Protein AF-A0A931KVH7-F1 (afdb_monomer)

Structure (mmCIF, N/CA/C/O backbone):
data_AF-A0A931KVH7-F1
#
_entry.id   AF-A0A931KVH7-F1
#
loop_
_atom_site.group_PDB
_atom_site.id
_atom_site.type_symbol
_atom_site.label_atom_id
_atom_site.label_alt_id
_atom_site.label_comp_id
_atom_site.label_asym_id
_atom_site.label_entity_id
_atom_site.label_seq_id
_atom_site.pdbx_PDB_ins_code
_atom_site.Cartn_x
_atom_site.Cartn_y
_atom_site.Cartn_z
_atom_site.occupancy
_atom_site.B_iso_or_equiv
_atom_site.auth_seq_id
_atom_site.auth_comp_id
_atom_site.auth_asym_id
_atom_site.auth_atom_id
_atom_site.pdbx_PDB_model_num
ATOM 1 N N . MET A 1 1 ? 24.530 11.101 -0.177 1.00 38.53 1 MET A N 1
ATOM 2 C CA . MET A 1 1 ? 23.859 9.905 0.375 1.00 38.53 1 MET A CA 1
ATOM 3 C C . MET A 1 1 ? 24.223 8.724 -0.505 1.00 38.53 1 MET A C 1
ATOM 5 O O . MET A 1 1 ? 23.809 8.661 -1.654 1.00 38.53 1 MET A O 1
ATOM 9 N N . THR A 1 2 ? 25.134 7.888 -0.024 1.00 43.00 2 THR A N 1
ATOM 10 C CA . THR A 1 2 ? 25.748 6.785 -0.766 1.00 43.00 2 THR A CA 1
ATOM 11 C C . THR A 1 2 ? 24.759 5.625 -0.835 1.00 43.00 2 THR A C 1
ATOM 13 O O . THR A 1 2 ? 24.472 4.998 0.177 1.00 43.00 2 THR A O 1
ATOM 16 N N . SER A 1 3 ? 24.215 5.380 -2.028 1.00 44.84 3 SER A N 1
ATOM 17 C CA . SER A 1 3 ? 23.338 4.250 -2.347 1.00 44.84 3 SER A CA 1
ATOM 18 C C . SER A 1 3 ? 24.005 2.934 -1.941 1.00 44.84 3 SER A C 1
ATOM 20 O O . SER A 1 3 ? 25.027 2.551 -2.517 1.00 44.84 3 SER A O 1
ATOM 22 N N . THR A 1 4 ? 23.436 2.246 -0.954 1.00 51.56 4 THR A N 1
ATOM 23 C CA . THR A 1 4 ? 23.872 0.920 -0.512 1.00 51.56 4 THR A CA 1
ATOM 24 C C . THR A 1 4 ? 23.841 -0.025 -1.710 1.00 51.56 4 THR A C 1
ATOM 26 O O . THR A 1 4 ? 22.809 -0.202 -2.356 1.00 51.56 4 THR A O 1
ATOM 29 N N . LYS A 1 5 ? 25.003 -0.576 -2.071 1.00 51.16 5 LYS A N 1
ATOM 30 C CA . LYS A 1 5 ? 25.128 -1.545 -3.163 1.00 51.16 5 LYS A CA 1
ATOM 31 C C . LYS A 1 5 ? 24.374 -2.811 -2.769 1.00 51.16 5 LYS A C 1
ATOM 33 O O . LYS A 1 5 ? 24.913 -3.625 -2.026 1.00 51.16 5 LYS A O 1
ATOM 38 N N . ILE A 1 6 ? 23.172 -2.990 -3.304 1.00 59.06 6 ILE A N 1
ATOM 39 C CA . ILE A 1 6 ? 22.525 -4.298 -3.360 1.00 59.06 6 ILE A CA 1
ATOM 40 C C . ILE A 1 6 ? 23.456 -5.213 -4.169 1.00 59.06 6 ILE A C 1
ATOM 42 O O . ILE A 1 6 ? 23.624 -5.041 -5.378 1.00 59.06 6 ILE A O 1
ATOM 46 N N . ARG A 1 7 ? 24.166 -6.113 -3.483 1.00 67.19 7 ARG A N 1
ATOM 47 C CA . ARG A 1 7 ? 25.073 -7.099 -4.097 1.00 67.19 7 ARG A CA 1
ATOM 48 C C . ARG A 1 7 ? 24.456 -8.491 -4.168 1.00 67.19 7 ARG A C 1
ATOM 50 O O . ARG A 1 7 ? 24.861 -9.275 -5.022 1.00 67.19 7 ARG A O 1
ATOM 57 N N . GLU A 1 8 ? 23.465 -8.762 -3.333 1.00 83.50 8 GLU A N 1
ATOM 58 C CA . GLU A 1 8 ? 22.761 -10.036 -3.274 1.00 83.50 8 GLU A CA 1
ATOM 59 C C . GLU A 1 8 ? 21.378 -9.895 -3.923 1.00 83.50 8 GLU A C 1
ATOM 61 O O . GLU A 1 8 ? 20.780 -8.817 -3.839 1.00 83.50 8 GLU A O 1
ATOM 66 N N . PRO A 1 9 ? 20.890 -10.927 -4.635 1.00 87.81 9 PRO A N 1
ATOM 67 C CA . PRO A 1 9 ? 19.505 -10.962 -5.081 1.00 87.81 9 PRO A CA 1
ATOM 68 C C . PRO A 1 9 ? 18.580 -10.803 -3.875 1.00 87.81 9 PRO A C 1
ATOM 70 O O . PRO A 1 9 ? 18.762 -11.471 -2.862 1.00 87.81 9 PRO A O 1
ATOM 73 N N . HIS A 1 10 ? 17.602 -9.916 -3.989 1.00 86.06 10 HIS A N 1
ATOM 74 C CA . HIS A 1 10 ? 16.554 -9.739 -2.994 1.00 86.06 10 HIS A CA 1
ATOM 75 C C . HIS A 1 10 ? 15.183 -9.768 -3.678 1.00 86.06 10 HIS A C 1
ATOM 77 O O . HIS A 1 10 ? 15.102 -9.552 -4.896 1.00 86.06 10 HIS A O 1
ATOM 83 N N . PRO A 1 11 ? 14.088 -9.972 -2.930 1.00 88.69 11 PRO A N 1
ATOM 84 C CA . PRO A 1 11 ? 12.745 -9.889 -3.485 1.00 88.69 11 PRO A CA 1
ATOM 85 C C . PRO A 1 11 ? 12.496 -8.533 -4.148 1.00 88.69 11 PRO A C 1
ATOM 87 O O . PRO A 1 11 ? 12.978 -7.491 -3.700 1.00 88.69 11 PRO A O 1
ATOM 90 N N . CYS A 1 12 ? 11.760 -8.526 -5.251 1.00 90.12 12 CYS A 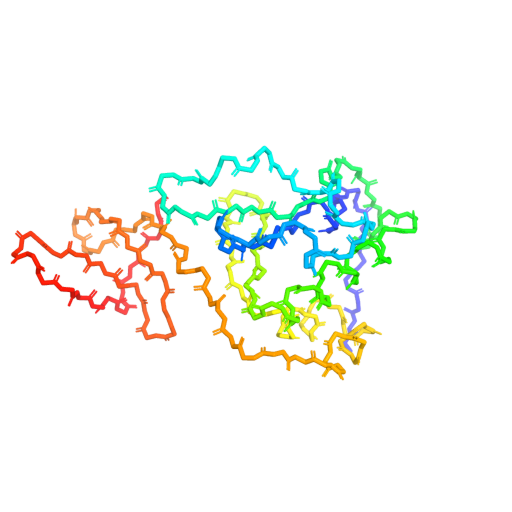N 1
ATOM 91 C CA . CYS A 1 12 ? 11.383 -7.290 -5.913 1.00 90.12 12 CYS A CA 1
ATOM 92 C C . CYS A 1 12 ? 10.433 -6.477 -5.025 1.00 90.12 12 CYS A C 1
ATOM 94 O O . CYS A 1 12 ? 9.390 -6.984 -4.617 1.00 90.12 12 CYS A O 1
ATOM 96 N N . LEU A 1 13 ? 10.721 -5.182 -4.829 1.00 88.62 13 LEU A N 1
ATOM 97 C CA . LEU A 1 13 ? 9.905 -4.317 -3.968 1.00 88.62 13 LEU A CA 1
ATOM 98 C C . LEU A 1 13 ? 8.419 -4.288 -4.372 1.00 88.62 13 LEU A C 1
ATOM 100 O O . LEU A 1 13 ? 7.549 -4.190 -3.515 1.00 88.62 13 LEU A O 1
ATOM 104 N N . CYS A 1 14 ? 8.100 -4.427 -5.665 1.00 88.62 14 CYS A N 1
ATOM 105 C CA . CYS A 1 14 ? 6.706 -4.444 -6.1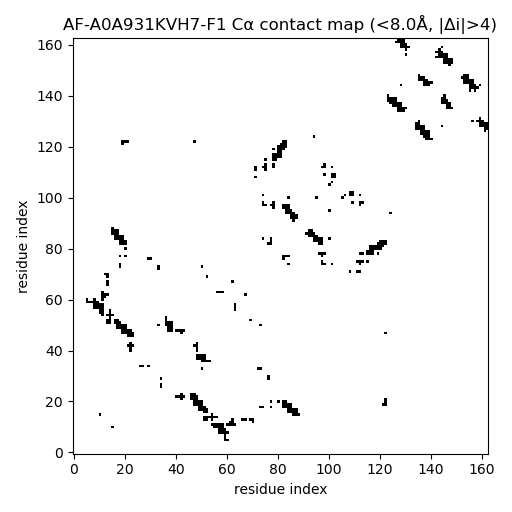27 1.00 88.62 14 CYS A CA 1
ATOM 106 C C . CYS A 1 14 ? 5.895 -5.627 -5.570 1.00 88.62 14 CYS A C 1
ATOM 108 O O . CYS A 1 14 ? 4.675 -5.525 -5.452 1.00 88.62 14 CYS A O 1
ATOM 110 N N . GLY A 1 15 ? 6.566 -6.734 -5.239 1.00 87.25 15 GLY A N 1
ATOM 111 C CA . GLY A 1 15 ? 5.973 -7.912 -4.612 1.00 87.25 15 GLY A CA 1
ATOM 112 C C . GLY A 1 15 ? 5.903 -7.820 -3.093 1.00 87.25 15 GLY A C 1
ATOM 113 O O . GLY A 1 15 ? 5.157 -8.568 -2.475 1.00 87.25 15 GLY A O 1
ATOM 114 N N . GLN A 1 16 ? 6.642 -6.880 -2.501 1.00 86.88 16 GLN A N 1
ATOM 115 C CA . GLN A 1 16 ? 6.701 -6.652 -1.059 1.00 86.88 16 GLN A CA 1
ATOM 116 C C . GLN A 1 16 ? 5.729 -5.574 -0.577 1.00 86.88 16 GLN A C 1
ATOM 118 O O . GLN A 1 16 ? 5.693 -5.282 0.611 1.00 86.88 16 GLN A O 1
ATOM 123 N N . ILE A 1 17 ? 4.953 -4.955 -1.465 1.00 87.81 17 ILE A N 1
ATOM 124 C CA . ILE A 1 17 ? 3.955 -3.957 -1.078 1.00 87.81 17 ILE A CA 1
ATOM 125 C C . ILE A 1 17 ? 2.550 -4.468 -1.364 1.00 87.81 17 ILE A C 1
ATOM 127 O O . ILE A 1 17 ? 2.288 -5.029 -2.428 1.00 87.81 17 ILE A O 1
ATOM 131 N N . ARG A 1 18 ? 1.635 -4.203 -0.438 1.00 88.25 18 ARG A N 1
ATOM 132 C CA . ARG A 1 18 ? 0.194 -4.334 -0.650 1.00 88.25 18 ARG A CA 1
ATOM 133 C C . ARG A 1 18 ? -0.497 -3.017 -0.332 1.00 88.25 18 ARG A C 1
ATOM 135 O O . ARG A 1 18 ? -0.025 -2.249 0.506 1.00 88.25 18 ARG A O 1
ATOM 142 N N . ILE A 1 19 ? -1.608 -2.749 -1.001 1.00 86.62 19 ILE A N 1
ATOM 143 C CA . ILE A 1 19 ? -2.452 -1.590 -0.712 1.00 86.62 19 ILE A CA 1
ATOM 144 C C . ILE A 1 19 ? -3.743 -2.094 -0.129 1.00 86.62 19 ILE A C 1
ATOM 146 O O . ILE A 1 19 ? -4.445 -2.874 -0.759 1.00 86.62 19 ILE A O 1
ATOM 150 N N . ASP A 1 20 ? -4.049 -1.606 1.054 1.00 82.38 20 ASP A N 1
ATOM 151 C CA . ASP A 1 20 ? -5.225 -1.994 1.799 1.00 82.38 20 ASP A CA 1
ATOM 152 C C . ASP A 1 20 ? -6.389 -1.057 1.451 1.00 82.38 20 ASP A C 1
ATOM 154 O O . ASP A 1 20 ? -6.329 0.139 1.746 1.00 82.38 20 ASP A O 1
ATOM 158 N N . ILE A 1 21 ? -7.438 -1.586 0.815 1.00 79.38 21 ILE A N 1
ATOM 159 C CA . ILE A 1 21 ? -8.608 -0.812 0.374 1.00 79.38 21 ILE A CA 1
ATOM 160 C C . ILE A 1 21 ? -9.895 -1.335 1.035 1.00 79.38 21 ILE A C 1
ATOM 162 O O . ILE A 1 21 ? -9.978 -2.525 1.352 1.00 79.38 21 ILE A O 1
ATOM 166 N N . PRO A 1 22 ? -10.907 -0.479 1.260 1.00 75.00 22 PRO A N 1
ATOM 167 C CA . PRO A 1 22 ? -12.197 -0.929 1.780 1.00 75.00 22 PRO A CA 1
ATOM 168 C C . PRO A 1 22 ? -12.790 -2.040 0.904 1.00 75.00 22 PRO A C 1
ATOM 170 O O . PRO A 1 22 ? -12.727 -1.958 -0.323 1.00 75.00 22 PRO A O 1
ATOM 173 N N . GLY A 1 23 ? -13.344 -3.086 1.510 1.00 71.56 23 GLY A N 1
ATOM 174 C CA . GLY A 1 23 ? -13.890 -4.254 0.811 1.00 71.56 23 GLY A CA 1
ATOM 175 C C . GLY A 1 23 ? -15.125 -3.948 -0.039 1.00 71.56 23 GLY A C 1
ATOM 176 O O . GLY A 1 23 ? -15.438 -4.687 -0.964 1.00 71.56 23 GLY A O 1
ATOM 177 N N . ASP A 1 24 ? -15.795 -2.829 0.230 1.00 70.50 24 ASP A N 1
ATOM 178 C CA . ASP A 1 24 ? -16.895 -2.281 -0.564 1.00 70.50 24 ASP A CA 1
ATOM 179 C C . ASP A 1 24 ? -16.422 -1.385 -1.727 1.00 70.50 24 ASP A C 1
ATOM 181 O O . ASP A 1 24 ? -17.246 -0.825 -2.455 1.00 70.50 24 ASP A O 1
ATOM 185 N N . THR A 1 25 ? -15.105 -1.249 -1.941 1.00 72.81 25 THR A N 1
ATOM 186 C CA . THR A 1 25 ? -14.556 -0.489 -3.072 1.00 72.81 25 THR A CA 1
ATOM 187 C C . THR A 1 25 ? -14.998 -1.127 -4.387 1.00 72.81 25 THR A C 1
ATOM 189 O O . THR A 1 25 ? -14.540 -2.211 -4.741 1.00 72.81 25 THR A O 1
ATOM 192 N N . ASP A 1 26 ? -15.840 -0.430 -5.159 1.00 75.94 26 ASP A N 1
ATOM 193 C CA . ASP A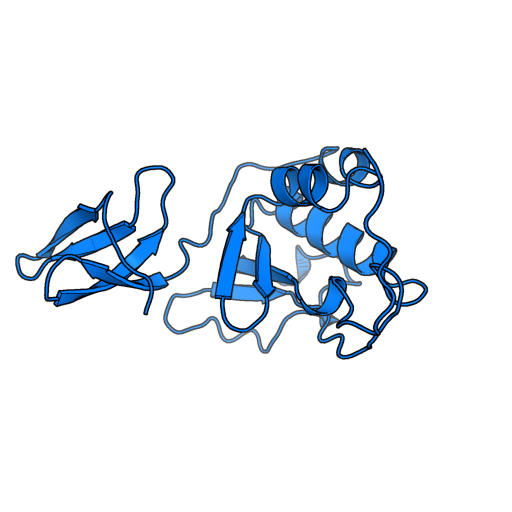 1 26 ? -16.253 -0.895 -6.488 1.00 75.94 26 ASP A CA 1
ATOM 194 C C . ASP A 1 26 ? -15.008 -1.095 -7.383 1.00 75.94 26 ASP A C 1
ATOM 196 O O . ASP A 1 26 ? -14.317 -0.113 -7.693 1.00 75.94 26 ASP A O 1
ATOM 200 N N . PRO A 1 27 ? -14.722 -2.322 -7.867 1.00 74.81 27 PRO A N 1
ATOM 201 C CA . PRO A 1 27 ? -13.575 -2.610 -8.731 1.00 74.81 27 PRO A CA 1
ATOM 202 C C . PRO A 1 27 ? -13.521 -1.748 -9.998 1.00 74.81 27 PRO A C 1
ATOM 204 O O . PRO A 1 27 ? -12.454 -1.541 -10.585 1.00 74.81 27 PRO A O 1
ATOM 207 N N . LYS A 1 28 ? -14.659 -1.206 -10.450 1.00 78.50 28 LYS A N 1
ATOM 208 C CA . LYS A 1 28 ? -14.714 -0.295 -11.600 1.00 78.50 28 LYS A CA 1
ATOM 209 C C . LYS A 1 28 ? -14.037 1.043 -11.321 1.00 78.50 28 LYS A C 1
ATOM 211 O O . LYS A 1 28 ? -13.575 1.675 -12.272 1.00 78.50 28 LYS A O 1
ATOM 216 N N . THR A 1 29 ? -13.935 1.447 -10.054 1.00 77.38 29 THR A N 1
ATOM 217 C CA . THR A 1 29 ? -13.220 2.662 -9.631 1.00 77.38 29 THR A CA 1
ATOM 218 C C . THR A 1 29 ? -11.702 2.519 -9.755 1.00 77.38 29 THR A C 1
ATOM 220 O O . THR A 1 29 ? -11.000 3.529 -9.870 1.00 77.38 29 THR A O 1
ATOM 223 N N . LEU A 1 30 ? -11.201 1.279 -9.815 1.00 80.25 30 LEU A N 1
ATOM 224 C CA . LEU A 1 30 ? -9.797 0.978 -10.058 1.00 80.25 30 LEU A CA 1
ATOM 225 C C . LEU A 1 30 ? -9.449 1.078 -11.553 1.00 80.25 30 LEU A C 1
ATOM 227 O O . LEU A 1 30 ? -10.263 0.712 -12.418 1.00 80.25 30 LEU A O 1
ATOM 231 N N . PRO A 1 31 ? -8.216 1.509 -11.885 1.00 80.00 31 PRO A N 1
ATOM 232 C CA . PRO A 1 31 ? -7.686 1.410 -13.239 1.00 80.00 31 PRO A CA 1
ATOM 233 C C . PRO A 1 31 ? -7.768 -0.027 -13.763 1.00 80.00 31 PRO A C 1
ATOM 235 O O . PRO A 1 31 ? -7.480 -0.974 -13.034 1.00 80.00 31 PRO A O 1
ATOM 238 N N . ALA A 1 32 ? -8.101 -0.202 -15.046 1.00 80.88 32 ALA A N 1
ATOM 239 C CA . ALA A 1 32 ? -8.250 -1.529 -15.653 1.00 80.88 32 ALA A CA 1
ATOM 240 C C . ALA A 1 32 ? -7.003 -2.416 -15.472 1.00 80.88 32 ALA A C 1
ATOM 242 O O . ALA A 1 32 ? -7.130 -3.610 -15.228 1.00 80.88 32 ALA A O 1
ATOM 243 N N . SER A 1 33 ? -5.810 -1.814 -15.507 1.00 78.75 33 SER A N 1
ATOM 244 C CA . SER A 1 33 ? -4.524 -2.487 -15.294 1.00 78.75 33 SER A CA 1
ATOM 245 C C . SER A 1 33 ? -4.289 -2.990 -13.867 1.00 78.75 33 SER A C 1
ATOM 247 O O . SER A 1 33 ? -3.312 -3.695 -13.642 1.00 78.75 33 SER A O 1
ATOM 249 N N . GLN A 1 34 ? -5.140 -2.614 -12.911 1.00 79.38 34 GLN A N 1
ATOM 250 C CA . GLN A 1 34 ? -5.003 -2.970 -11.498 1.00 79.38 34 GLN A CA 1
ATOM 251 C C . GLN A 1 34 ? -6.127 -3.846 -10.970 1.00 79.38 34 GLN A C 1
ATOM 253 O O . GLN A 1 34 ? -6.002 -4.401 -9.886 1.00 79.38 34 GLN A O 1
ATOM 258 N N . ARG A 1 35 ? -7.203 -4.016 -11.741 1.00 79.62 35 ARG A N 1
ATOM 259 C CA . ARG A 1 35 ? -8.296 -4.923 -11.372 1.00 79.62 35 ARG A CA 1
ATOM 260 C C . ARG A 1 35 ? -7.827 -6.373 -11.260 1.00 79.62 35 ARG A C 1
ATOM 262 O O . ARG A 1 35 ? -8.390 -7.114 -10.477 1.00 79.62 35 ARG A O 1
ATOM 269 N N . GLY A 1 36 ? -6.790 -6.752 -12.010 1.00 75.38 36 GLY A N 1
ATOM 270 C CA . GLY A 1 36 ? -6.163 -8.074 -11.918 1.00 75.38 36 GLY A CA 1
ATOM 271 C C . GLY A 1 36 ? -5.200 -8.252 -10.739 1.00 75.38 36 GLY A C 1
ATOM 272 O O . GLY A 1 36 ? -4.612 -9.315 -10.633 1.00 75.38 36 GLY A O 1
ATOM 273 N N . TYR A 1 37 ? -5.000 -7.222 -9.907 1.00 77.00 37 TYR A N 1
ATOM 274 C CA . TYR A 1 37 ? -4.217 -7.294 -8.663 1.00 77.00 37 TYR A CA 1
ATOM 275 C C . TYR A 1 37 ? -5.100 -7.354 -7.413 1.00 77.00 37 TYR A C 1
ATOM 277 O O . TYR A 1 37 ? -4.568 -7.343 -6.306 1.00 77.00 37 TYR A O 1
ATOM 285 N N . LEU A 1 38 ? -6.427 -7.323 -7.587 1.00 74.00 38 LEU A N 1
ATOM 286 C CA . LEU A 1 38 ? -7.363 -7.626 -6.513 1.00 74.00 38 LEU A CA 1
ATOM 287 C C . LEU A 1 38 ? -7.208 -9.104 -6.185 1.00 74.00 38 LEU A C 1
ATOM 289 O O . LEU A 1 38 ? -7.465 -9.940 -7.052 1.00 74.00 38 LEU A O 1
ATOM 293 N N . ASP A 1 39 ? -6.810 -9.396 -4.953 1.00 66.38 39 ASP A N 1
ATOM 294 C CA . ASP A 1 39 ? -7.050 -10.727 -4.410 1.00 66.38 39 ASP A CA 1
ATOM 295 C C . ASP A 1 39 ? -8.570 -10.946 -4.278 1.00 66.38 39 ASP A C 1
ATOM 297 O O . ASP A 1 39 ? -9.330 -9.967 -4.299 1.00 66.38 39 ASP A O 1
ATOM 301 N N . ASP A 1 40 ? -9.008 -12.209 -4.210 1.00 57.25 40 ASP A N 1
ATOM 302 C CA . ASP A 1 40 ? -10.425 -12.612 -4.204 1.00 57.25 40 ASP A CA 1
ATOM 303 C C . ASP A 1 40 ? -11.259 -11.612 -3.367 1.00 57.25 40 ASP A C 1
ATOM 305 O O . ASP A 1 40 ? -10.978 -11.428 -2.178 1.00 57.25 40 ASP A O 1
ATOM 309 N N . PRO A 1 41 ? -12.218 -10.866 -3.963 1.00 53.12 41 PRO A N 1
ATOM 310 C CA . PRO A 1 41 ? -12.835 -9.685 -3.347 1.00 53.12 41 PRO A CA 1
ATOM 311 C C . PRO A 1 41 ? -13.719 -10.002 -2.136 1.00 53.12 41 PRO A C 1
ATOM 313 O O . PRO A 1 41 ? -14.456 -9.132 -1.666 1.00 53.12 41 PRO A O 1
ATOM 316 N N . THR A 1 42 ? -13.660 -11.222 -1.602 1.00 51.41 42 THR A N 1
ATOM 317 C CA . THR A 1 42 ? -14.061 -11.482 -0.228 1.00 51.41 42 THR A CA 1
ATOM 318 C C . THR A 1 42 ? -13.179 -10.646 0.682 1.00 51.41 42 THR A C 1
ATOM 320 O O . THR A 1 42 ? -12.052 -11.008 1.013 1.00 51.41 42 THR A O 1
ATOM 323 N N . ALA A 1 43 ? -13.710 -9.483 1.049 1.00 58.44 43 ALA A N 1
ATOM 324 C CA . ALA A 1 43 ? -13.191 -8.691 2.135 1.00 58.44 43 ALA A CA 1
ATOM 325 C C . ALA A 1 43 ? -12.860 -9.618 3.315 1.00 58.44 43 ALA A C 1
ATOM 327 O O . ALA A 1 43 ? -13.619 -10.548 3.605 1.00 58.44 43 ALA A O 1
ATOM 328 N N . ASP A 1 44 ? -11.729 -9.376 3.974 1.00 62.41 44 ASP A N 1
ATOM 329 C CA . ASP A 1 44 ? -11.399 -10.054 5.221 1.00 62.41 44 ASP A CA 1
ATOM 330 C C . ASP A 1 44 ? -12.552 -9.904 6.236 1.00 62.41 44 ASP A C 1
ATOM 332 O O . ASP A 1 44 ? -13.477 -9.108 6.054 1.00 62.41 44 ASP A O 1
ATOM 336 N N . GLU A 1 45 ? -12.516 -10.645 7.346 1.00 55.84 45 GLU A N 1
ATOM 337 C CA . GLU A 1 45 ? -13.551 -10.538 8.393 1.00 55.84 45 GLU A CA 1
ATOM 338 C C . GLU A 1 45 ? -13.723 -9.099 8.936 1.00 55.84 45 GLU A C 1
ATOM 340 O O . GLU A 1 45 ? -14.714 -8.792 9.599 1.00 55.84 45 GLU A O 1
ATOM 345 N N . ALA A 1 46 ? -12.773 -8.200 8.646 1.00 59.16 46 ALA A N 1
ATOM 346 C CA . ALA A 1 46 ? -12.802 -6.787 8.995 1.00 59.16 46 ALA A CA 1
ATOM 347 C C . ALA A 1 46 ? -13.335 -5.867 7.874 1.00 59.16 46 ALA A C 1
ATOM 349 O O . ALA A 1 46 ? -13.360 -4.650 8.067 1.00 59.16 46 ALA A O 1
ATOM 350 N N . GLY A 1 47 ? -13.778 -6.406 6.735 1.00 68.44 47 GLY A N 1
ATOM 351 C CA . GLY A 1 47 ? -14.370 -5.638 5.643 1.00 68.44 47 GLY A CA 1
ATOM 352 C C . GLY A 1 47 ? -13.355 -4.951 4.727 1.00 68.44 47 GLY A C 1
ATOM 353 O O . GLY A 1 47 ? -13.699 -3.949 4.106 1.00 68.44 47 GLY A O 1
ATOM 354 N N . TRP A 1 48 ? -12.123 -5.458 4.619 1.00 72.56 48 TRP A N 1
ATOM 355 C CA . TRP A 1 48 ? -11.077 -4.910 3.749 1.00 72.56 48 TRP A CA 1
ATOM 356 C C . TRP A 1 48 ? -10.587 -5.916 2.710 1.00 72.56 48 TRP A C 1
ATOM 358 O O . TRP A 1 48 ? -10.430 -7.094 3.001 1.00 72.56 48 TRP A O 1
ATOM 368 N N . THR A 1 49 ? -10.239 -5.434 1.522 1.00 80.00 49 THR A N 1
ATOM 369 C CA . THR A 1 49 ? -9.501 -6.205 0.507 1.00 80.00 49 THR A CA 1
ATOM 370 C C . THR A 1 49 ? -8.140 -5.549 0.248 1.00 80.00 49 THR A C 1
ATOM 372 O O . THR A 1 49 ? -7.821 -4.504 0.829 1.00 80.00 49 THR A O 1
ATOM 375 N N . TYR A 1 50 ? -7.293 -6.167 -0.571 1.00 83.00 50 TYR A N 1
ATOM 376 C CA . TYR A 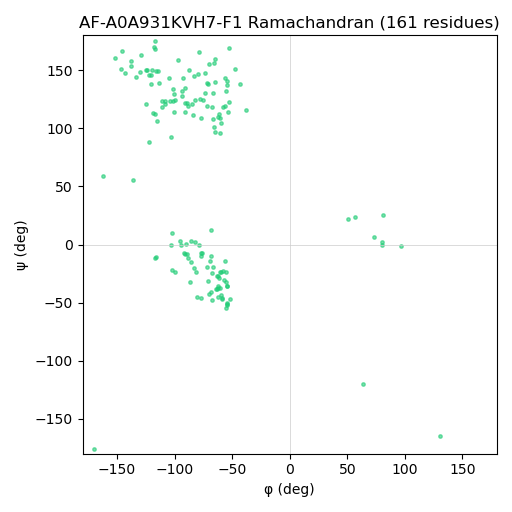1 50 ? -5.981 -5.621 -0.886 1.00 83.00 50 TYR A CA 1
ATOM 377 C C . TYR A 1 50 ? -5.610 -5.750 -2.363 1.00 83.00 50 TYR A C 1
ATOM 379 O O . TYR A 1 50 ? -6.088 -6.622 -3.084 1.00 83.00 50 TYR A O 1
ATOM 387 N N . LEU A 1 51 ? -4.740 -4.839 -2.803 1.00 86.19 51 LEU A N 1
ATOM 388 C CA . LEU A 1 51 ? -4.098 -4.873 -4.112 1.00 86.19 51 LEU A CA 1
ATOM 389 C C . LEU A 1 51 ? -2.621 -5.222 -3.945 1.00 86.19 51 LEU A C 1
ATOM 391 O O . LEU A 1 51 ? -1.895 -4.491 -3.266 1.00 86.19 51 LEU A O 1
ATOM 395 N N . GLN A 1 52 ? -2.154 -6.281 -4.602 1.00 85.88 52 GLN A N 1
ATOM 396 C CA . GLN A 1 52 ? -0.741 -6.671 -4.606 1.00 85.88 52 GLN A CA 1
ATOM 397 C C . GLN A 1 52 ? -0.337 -7.213 -5.980 1.00 85.88 52 GLN A C 1
ATOM 399 O O . GLN A 1 52 ? -1.135 -7.800 -6.696 1.00 85.88 52 GLN A O 1
ATOM 404 N N . THR A 1 53 ? 0.920 -7.003 -6.385 1.00 83.25 53 THR A N 1
ATOM 405 C CA . THR A 1 53 ? 1.381 -7.467 -7.711 1.00 83.25 53 THR A CA 1
ATOM 406 C C . THR A 1 53 ? 1.645 -8.971 -7.799 1.00 83.25 53 THR A C 1
ATOM 408 O O . THR A 1 53 ? 1.996 -9.439 -8.882 1.00 83.25 53 THR A O 1
ATOM 411 N N . GLU A 1 54 ? 1.589 -9.682 -6.667 1.00 82.44 54 GLU A N 1
ATOM 412 C CA . GLU A 1 54 ? 1.984 -11.093 -6.502 1.00 82.44 54 GLU A CA 1
ATOM 413 C C . GLU A 1 54 ? 3.384 -11.424 -7.050 1.00 82.44 54 GLU A C 1
ATOM 415 O O . GLU A 1 54 ? 3.714 -12.563 -7.376 1.00 82.44 54 GLU A O 1
ATOM 420 N N . CYS A 1 55 ? 4.246 -10.415 -7.185 1.00 87.44 55 CYS A N 1
ATOM 421 C CA . CYS A 1 55 ? 5.557 -10.606 -7.776 1.00 87.44 55 CYS A CA 1
ATOM 422 C C . CYS A 1 55 ? 6.483 -11.381 -6.830 1.00 87.44 55 CYS A C 1
ATOM 424 O O . CYS A 1 55 ? 6.853 -10.894 -5.768 1.00 87.44 55 CYS A O 1
ATOM 426 N N . THR A 1 56 ? 6.943 -12.547 -7.277 1.00 88.69 56 THR A N 1
ATOM 427 C CA . THR A 1 56 ? 7.919 -13.389 -6.566 1.00 88.69 56 THR A CA 1
ATOM 428 C C . THR A 1 56 ? 9.339 -13.278 -7.133 1.00 88.69 56 THR A C 1
ATOM 430 O O . THR A 1 56 ? 10.219 -14.054 -6.777 1.00 88.69 56 THR A O 1
ATOM 433 N N . ALA A 1 57 ? 9.584 -12.325 -8.040 1.00 88.81 57 ALA A N 1
ATOM 434 C CA . ALA A 1 57 ? 10.872 -12.193 -8.714 1.00 88.81 57 ALA A CA 1
ATOM 435 C C . ALA A 1 57 ? 11.966 -11.691 -7.762 1.00 88.81 57 ALA A C 1
ATOM 437 O O . ALA A 1 57 ? 11.766 -10.718 -7.034 1.00 88.81 57 ALA A O 1
ATOM 438 N N . GLU A 1 58 ? 13.154 -12.283 -7.859 1.00 91.50 58 GLU A N 1
ATOM 439 C CA . GLU A 1 58 ? 14.365 -11.776 -7.217 1.00 91.50 58 GLU A CA 1
ATOM 440 C C . GLU A 1 58 ? 15.151 -10.869 -8.169 1.00 91.50 58 GLU A C 1
ATOM 442 O O . GLU A 1 58 ? 15.218 -11.086 -9.382 1.00 91.50 58 GLU A O 1
ATOM 447 N N . THR A 1 59 ? 15.761 -9.820 -7.630 1.00 89.81 59 THR A N 1
ATOM 448 C CA . THR A 1 59 ? 16.488 -8.817 -8.407 1.00 89.81 59 THR A CA 1
ATOM 449 C C . THR A 1 59 ? 17.684 -8.283 -7.627 1.00 89.81 59 THR A C 1
ATOM 451 O O . THR A 1 59 ? 17.701 -8.257 -6.403 1.00 89.81 59 THR A O 1
ATOM 454 N N . ARG A 1 60 ? 18.722 -7.858 -8.355 1.00 88.12 60 ARG A N 1
ATOM 455 C CA . ARG A 1 60 ? 19.890 -7.146 -7.796 1.00 88.12 60 ARG A CA 1
ATOM 456 C C . ARG A 1 60 ? 19.702 -5.622 -7.793 1.00 88.12 60 ARG A C 1
ATOM 458 O O . ARG A 1 60 ? 20.618 -4.874 -7.469 1.00 88.12 60 ARG A O 1
ATOM 465 N N . ARG A 1 61 ? 18.550 -5.153 -8.267 1.00 86.94 61 ARG A N 1
ATOM 466 C CA . ARG A 1 61 ? 18.104 -3.754 -8.256 1.00 86.94 61 ARG A CA 1
ATOM 467 C C . ARG A 1 61 ? 16.849 -3.676 -7.402 1.00 86.94 61 ARG A C 1
ATOM 469 O O . ARG A 1 61 ? 16.217 -4.691 -7.181 1.00 86.94 61 ARG A O 1
ATOM 476 N N . LEU A 1 62 ? 16.399 -2.475 -7.055 1.00 87.06 62 LEU A N 1
ATOM 477 C CA . LEU A 1 62 ? 15.153 -2.295 -6.300 1.00 87.06 62 LEU A CA 1
ATOM 478 C C . LEU A 1 62 ? 13.928 -2.974 -6.955 1.00 87.06 62 LEU A C 1
ATOM 480 O O . LEU A 1 62 ? 13.072 -3.539 -6.276 1.00 87.06 62 LEU A O 1
ATOM 484 N N . PHE A 1 63 ? 13.879 -2.964 -8.291 1.00 89.31 63 PHE A N 1
ATOM 485 C CA . PHE A 1 63 ? 12.817 -3.580 -9.084 1.00 89.31 63 PHE A CA 1
ATOM 486 C C . PHE A 1 63 ? 13.363 -4.586 -10.097 1.00 89.31 63 PHE A C 1
ATOM 488 O O . PHE A 1 63 ? 14.475 -4.429 -10.612 1.00 89.31 63 PHE A O 1
ATOM 495 N N . ALA A 1 64 ? 12.563 -5.604 -10.418 1.00 88.31 64 ALA A N 1
ATOM 496 C CA . ALA A 1 64 ? 12.734 -6.371 -11.644 1.00 88.31 64 ALA A CA 1
ATOM 497 C C . ALA A 1 64 ? 12.457 -5.465 -12.870 1.00 88.31 64 ALA A C 1
ATOM 499 O O . ALA A 1 64 ? 11.769 -4.444 -12.735 1.00 88.31 64 ALA A O 1
ATOM 500 N N . PRO A 1 65 ? 12.997 -5.776 -14.062 1.00 86.94 65 PRO A N 1
ATOM 501 C CA . PRO A 1 65 ? 12.804 -4.942 -15.250 1.00 86.94 65 PRO A CA 1
ATOM 502 C C . PRO A 1 65 ? 11.317 -4.648 -15.538 1.00 86.94 65 PRO A C 1
ATOM 504 O O . PRO A 1 65 ? 10.521 -5.569 -15.688 1.00 86.94 65 PRO A O 1
ATOM 507 N N . GLY A 1 66 ? 10.938 -3.363 -15.600 1.00 84.50 66 GLY A N 1
ATOM 508 C CA . GLY A 1 66 ? 9.568 -2.905 -15.890 1.00 84.50 66 GLY A CA 1
ATOM 509 C C . GLY A 1 66 ? 8.574 -2.938 -14.715 1.00 84.50 66 GLY A C 1
ATOM 510 O O . GLY A 1 66 ? 7.399 -2.614 -14.896 1.00 84.50 66 GLY A O 1
ATOM 511 N N . HIS A 1 67 ? 9.003 -3.332 -13.510 1.00 89.38 67 HIS A N 1
ATOM 512 C CA . HIS A 1 67 ? 8.126 -3.450 -12.332 1.00 89.38 67 HIS A CA 1
ATOM 513 C C . HIS A 1 67 ? 8.001 -2.154 -11.512 1.00 89.38 67 HIS A C 1
ATOM 515 O O . HIS A 1 67 ? 7.103 -2.014 -10.675 1.00 89.38 67 HIS A O 1
ATOM 521 N N . ASP A 1 68 ? 8.853 -1.173 -11.789 1.00 87.50 68 ASP A N 1
ATOM 522 C CA . ASP A 1 68 ? 8.744 0.191 -11.278 1.00 87.50 68 ASP A CA 1
ATOM 523 C C . ASP A 1 68 ? 7.413 0.831 -11.710 1.00 87.50 68 ASP A C 1
ATOM 525 O O . ASP A 1 68 ? 6.694 1.391 -10.883 1.00 87.50 68 ASP A O 1
ATOM 529 N N . ALA A 1 69 ? 7.002 0.650 -12.969 1.00 87.12 69 ALA A N 1
ATOM 530 C CA . ALA A 1 69 ? 5.726 1.159 -13.473 1.00 87.12 69 ALA A CA 1
ATOM 531 C C . ALA A 1 69 ? 4.506 0.546 -12.756 1.00 87.12 69 ALA A C 1
ATOM 533 O O . ALA A 1 69 ? 3.519 1.245 -12.509 1.00 87.12 69 ALA A O 1
ATOM 534 N N . ARG A 1 70 ? 4.577 -0.738 -12.373 1.00 87.62 70 ARG A N 1
ATOM 535 C CA . ARG A 1 70 ? 3.515 -1.414 -11.603 1.00 87.62 70 ARG A CA 1
ATOM 536 C C . ARG A 1 70 ? 3.404 -0.838 -10.195 1.00 87.62 70 ARG A C 1
ATOM 538 O O . ARG A 1 70 ? 2.315 -0.461 -9.771 1.00 87.62 70 ARG A O 1
ATOM 545 N N . THR A 1 71 ? 4.545 -0.690 -9.524 1.00 89.88 71 THR A N 1
ATOM 546 C CA . THR A 1 71 ? 4.642 -0.075 -8.192 1.00 89.88 71 THR A CA 1
ATOM 547 C C . THR A 1 71 ? 4.117 1.354 -8.202 1.00 89.88 71 THR A C 1
ATOM 549 O O . THR A 1 71 ? 3.295 1.723 -7.369 1.00 89.88 71 THR A O 1
ATOM 552 N N . LYS A 1 72 ? 4.519 2.149 -9.198 1.00 87.62 72 LYS A N 1
ATOM 553 C CA . LYS A 1 72 ? 4.012 3.508 -9.409 1.00 87.62 72 LYS A CA 1
ATOM 554 C C . LYS A 1 72 ? 2.490 3.534 -9.504 1.00 87.62 72 LYS A C 1
ATOM 556 O O . LYS A 1 72 ? 1.856 4.331 -8.822 1.00 87.62 72 LYS A O 1
ATOM 561 N N . GLY A 1 73 ? 1.921 2.688 -10.366 1.00 87.50 73 GLY A N 1
ATOM 562 C CA . GLY A 1 73 ? 0.478 2.626 -10.572 1.00 87.50 73 GLY A CA 1
ATOM 563 C C . GLY A 1 73 ? -0.256 2.300 -9.275 1.00 87.50 73 GLY A C 1
ATOM 564 O O . GLY A 1 73 ? -1.216 2.990 -8.935 1.00 87.50 73 GLY A O 1
ATOM 565 N N . LEU A 1 74 ? 0.223 1.295 -8.539 1.00 88.94 74 LEU A N 1
ATOM 566 C CA . LEU A 1 74 ? -0.311 0.936 -7.229 1.00 88.94 74 LEU A CA 1
ATOM 567 C C . LEU A 1 74 ? -0.294 2.149 -6.288 1.00 88.94 74 LEU A C 1
ATOM 569 O O . LEU A 1 74 ? -1.346 2.554 -5.802 1.00 88.94 74 LEU A O 1
ATOM 573 N N . LEU A 1 75 ? 0.854 2.803 -6.100 1.00 89.19 75 LEU A N 1
ATOM 574 C CA . LEU A 1 75 ? 0.968 3.958 -5.199 1.00 89.19 75 LEU A CA 1
ATOM 575 C C . LEU A 1 75 ? 0.063 5.132 -5.599 1.00 89.19 75 LEU A C 1
ATOM 577 O O . LEU A 1 75 ? -0.522 5.782 -4.735 1.00 89.19 75 LEU A O 1
ATOM 581 N N . GLN A 1 76 ? -0.096 5.390 -6.900 1.00 87.38 76 GLN A N 1
ATOM 582 C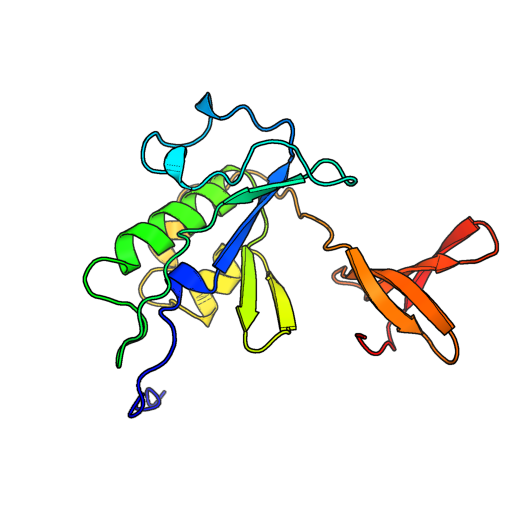 CA . GLN A 1 76 ? -1.034 6.400 -7.398 1.00 87.38 76 GLN A CA 1
ATOM 583 C C . GLN A 1 76 ? -2.487 6.048 -7.065 1.00 87.38 76 GLN A C 1
ATOM 585 O O . GLN A 1 76 ? -3.270 6.929 -6.714 1.00 87.38 76 GLN A O 1
ATOM 590 N N . THR A 1 77 ? -2.853 4.771 -7.141 1.00 85.50 77 THR A N 1
ATOM 591 C CA . THR A 1 77 ? -4.186 4.307 -6.749 1.00 85.50 77 THR A CA 1
ATOM 592 C C . THR A 1 77 ? -4.393 4.386 -5.249 1.00 85.50 77 THR A C 1
ATOM 594 O O . THR A 1 77 ? -5.432 4.890 -4.832 1.00 85.50 77 THR A O 1
ATOM 597 N N . ALA A 1 78 ? -3.401 3.995 -4.444 1.00 85.69 78 ALA A N 1
ATOM 598 C CA . ALA A 1 78 ? -3.450 4.192 -3.000 1.00 85.69 78 ALA A CA 1
ATOM 599 C C . ALA A 1 78 ? -3.713 5.665 -2.664 1.00 85.69 78 ALA A C 1
ATOM 601 O O . ALA A 1 78 ? -4.671 5.981 -1.967 1.00 85.69 78 ALA A O 1
ATOM 602 N N . ALA A 1 79 ? -2.939 6.581 -3.253 1.00 84.12 79 ALA A N 1
ATOM 603 C CA . ALA A 1 79 ? -3.108 8.016 -3.040 1.00 84.12 79 ALA A CA 1
ATOM 604 C C . ALA A 1 79 ? -4.478 8.537 -3.520 1.00 84.12 79 ALA A C 1
ATOM 606 O O . ALA A 1 79 ? -5.085 9.391 -2.875 1.00 84.12 79 ALA A O 1
ATOM 607 N N . ARG A 1 80 ? -5.001 8.014 -4.636 1.00 82.69 80 ARG A N 1
ATOM 608 C CA . ARG A 1 80 ? -6.314 8.397 -5.181 1.00 82.69 80 ARG A CA 1
ATOM 609 C C . ARG A 1 80 ? -7.488 7.888 -4.342 1.00 82.69 80 ARG A C 1
ATOM 611 O O . ARG A 1 80 ? -8.535 8.530 -4.340 1.00 82.69 80 ARG A O 1
ATOM 618 N N . LEU A 1 81 ? -7.340 6.738 -3.694 1.00 78.56 81 LEU A N 1
ATOM 619 C CA . LEU A 1 81 ? -8.356 6.138 -2.825 1.00 78.56 81 LEU A CA 1
ATOM 620 C C . LEU A 1 81 ? -8.193 6.549 -1.357 1.00 78.56 81 LEU A C 1
ATOM 622 O O . LEU A 1 81 ? -9.036 6.214 -0.533 1.00 78.56 81 LEU A O 1
ATOM 626 N N . GLY A 1 82 ? -7.105 7.248 -1.024 1.00 76.94 82 GLY A N 1
ATOM 627 C CA . GLY A 1 82 ? -6.728 7.540 0.354 1.00 76.94 82 GLY A CA 1
ATOM 628 C C . GLY A 1 82 ? -6.179 6.333 1.122 1.00 76.94 82 GLY A C 1
ATOM 629 O O . GLY A 1 82 ? -5.956 6.452 2.323 1.00 76.94 82 GLY A O 1
ATOM 630 N N . ALA A 1 83 ? -5.965 5.200 0.460 1.00 81.56 83 ALA A N 1
ATOM 631 C CA . ALA A 1 83 ? -5.557 3.941 1.064 1.00 81.56 83 ALA A CA 1
ATOM 632 C C . ALA A 1 83 ? -4.114 3.960 1.589 1.00 81.56 83 ALA A C 1
ATOM 634 O O . ALA A 1 83 ? -3.255 4.711 1.117 1.00 81.56 83 ALA A O 1
ATOM 635 N N . SER A 1 84 ? -3.844 3.090 2.559 1.00 83.00 84 SER A N 1
ATOM 636 C CA . SER A 1 84 ? -2.510 2.874 3.122 1.00 83.00 84 SER A CA 1
ATOM 637 C C . SER A 1 84 ? -1.713 1.833 2.336 1.00 83.00 84 SER A C 1
ATOM 639 O O . SER A 1 84 ? -2.274 0.896 1.766 1.00 83.00 84 SER A O 1
ATOM 641 N N . VAL A 1 85 ? -0.389 1.985 2.342 1.00 86.00 85 VAL A N 1
ATOM 642 C CA . VAL A 1 85 ? 0.563 1.028 1.772 1.00 86.00 85 VAL A CA 1
ATOM 643 C C . VAL A 1 85 ? 1.165 0.225 2.909 1.00 86.00 85 VAL A C 1
ATOM 645 O O . VAL A 1 85 ? 1.759 0.799 3.818 1.00 86.00 85 VAL A O 1
ATOM 648 N N . THR A 1 86 ? 1.043 -1.091 2.833 1.00 83.81 86 THR A N 1
ATOM 649 C CA . THR A 1 86 ? 1.669 -2.016 3.771 1.00 83.81 86 THR A CA 1
ATOM 650 C C . THR A 1 86 ? 2.876 -2.670 3.107 1.00 83.81 86 THR A C 1
ATOM 652 O O . THR A 1 86 ? 2.753 -3.282 2.047 1.00 83.81 86 THR A O 1
ATOM 655 N N . VAL A 1 87 ? 4.044 -2.533 3.730 1.00 83.19 87 VAL A N 1
ATOM 656 C CA . VAL A 1 87 ? 5.295 -3.180 3.317 1.00 83.19 87 VAL A CA 1
ATOM 657 C C . VAL A 1 87 ? 5.442 -4.487 4.081 1.00 83.19 87 VAL A C 1
ATOM 659 O O . VAL A 1 87 ? 5.338 -4.492 5.305 1.00 83.19 87 VAL A O 1
ATOM 662 N N . LEU A 1 88 ? 5.674 -5.572 3.353 1.00 77.19 88 LEU A N 1
ATOM 663 C CA . LEU A 1 88 ? 5.879 -6.925 3.844 1.00 77.19 88 LEU A CA 1
ATOM 664 C C . LEU A 1 88 ? 7.380 -7.229 3.775 1.00 77.19 88 LEU A C 1
ATOM 666 O O . LEU A 1 88 ? 7.888 -7.652 2.734 1.00 77.19 88 LEU A O 1
ATOM 670 N N . ASP A 1 89 ? 8.094 -6.981 4.871 1.00 69.81 89 ASP A N 1
ATOM 671 C CA . ASP A 1 89 ? 9.534 -7.236 4.966 1.00 69.81 89 ASP A CA 1
ATOM 672 C C . ASP A 1 89 ? 9.823 -8.258 6.069 1.00 69.81 89 ASP A C 1
ATOM 674 O O . ASP A 1 89 ? 9.571 -8.010 7.247 1.00 69.81 89 ASP A O 1
ATOM 678 N N . GLY A 1 90 ? 10.298 -9.446 5.683 1.00 58.06 90 GLY A N 1
ATOM 679 C CA . GLY A 1 90 ? 10.791 -10.461 6.623 1.00 58.06 90 GLY A CA 1
ATOM 680 C C . GLY A 1 90 ? 9.805 -10.923 7.707 1.00 58.06 90 GLY A C 1
ATOM 681 O O . GLY A 1 90 ? 10.244 -11.389 8.754 1.00 58.06 90 GLY A O 1
ATOM 682 N N . GLY A 1 91 ? 8.492 -10.785 7.485 1.00 51.97 91 GLY A N 1
ATOM 683 C CA . GLY A 1 91 ? 7.451 -11.117 8.469 1.00 51.97 91 GLY A CA 1
ATOM 684 C C . GLY A 1 91 ? 6.938 -9.931 9.294 1.00 51.97 91 GLY A C 1
ATOM 685 O O . GLY A 1 91 ? 6.019 -10.110 10.087 1.00 51.97 91 GLY A O 1
ATOM 686 N N . MET A 1 92 ? 7.464 -8.720 9.088 1.00 54.62 92 MET A N 1
ATOM 687 C CA . MET A 1 92 ? 6.911 -7.489 9.655 1.00 54.62 92 MET A CA 1
ATOM 688 C C . MET A 1 92 ? 6.089 -6.739 8.606 1.00 54.62 92 MET A C 1
ATOM 690 O O . MET A 1 92 ? 6.546 -6.490 7.489 1.00 54.62 92 MET A O 1
ATOM 694 N N . ALA A 1 93 ? 4.862 -6.377 8.981 1.00 69.12 93 ALA A N 1
ATOM 695 C CA . ALA A 1 93 ? 3.980 -5.547 8.175 1.00 69.12 93 ALA A CA 1
ATOM 696 C C . ALA A 1 93 ? 4.014 -4.105 8.697 1.00 69.12 93 ALA A C 1
ATOM 698 O O . ALA A 1 93 ? 3.562 -3.830 9.811 1.00 69.12 93 ALA A O 1
ATOM 699 N N . HIS A 1 94 ? 4.527 -3.177 7.890 1.00 72.88 94 HIS A N 1
ATOM 700 C CA . HIS A 1 94 ? 4.535 -1.750 8.217 1.00 72.88 94 HIS A CA 1
ATOM 701 C C . HIS A 1 94 ? 3.590 -0.989 7.298 1.00 72.88 94 HIS A C 1
ATOM 703 O O . HIS A 1 94 ? 3.796 -0.957 6.088 1.00 72.88 94 HIS A O 1
ATOM 709 N N . SER A 1 95 ? 2.572 -0.359 7.882 1.00 78.62 95 SER A N 1
ATOM 710 C CA . SER A 1 95 ? 1.624 0.476 7.150 1.00 78.62 95 SER A CA 1
ATOM 711 C C . SER A 1 95 ? 2.065 1.939 7.174 1.00 78.62 95 SER A C 1
ATOM 713 O O . SER A 1 95 ? 2.421 2.473 8.224 1.00 78.62 95 SER A O 1
ATOM 715 N N . THR A 1 96 ? 2.057 2.595 6.019 1.00 82.00 96 THR A N 1
ATOM 716 C CA . THR A 1 96 ? 2.393 4.014 5.870 1.00 82.00 96 THR A CA 1
ATOM 717 C C . THR A 1 96 ? 1.543 4.646 4.768 1.00 82.00 96 THR A C 1
ATOM 719 O O . THR A 1 96 ? 0.875 3.951 3.997 1.00 82.00 96 THR A O 1
ATOM 722 N N . ASP A 1 97 ? 1.517 5.975 4.690 1.00 82.25 97 ASP A N 1
ATOM 723 C CA . ASP A 1 97 ? 0.845 6.638 3.578 1.00 82.25 97 ASP A CA 1
ATOM 724 C C . ASP A 1 97 ? 1.677 6.512 2.281 1.00 82.25 97 ASP A C 1
ATOM 726 O O . ASP A 1 97 ? 2.914 6.480 2.319 1.00 82.25 97 ASP A O 1
ATOM 730 N N . PRO A 1 98 ? 1.021 6.430 1.111 1.00 84.19 98 PRO A N 1
ATOM 731 C CA . PRO A 1 98 ? 1.701 6.196 -0.161 1.00 84.19 98 PRO A CA 1
ATOM 732 C C . PRO A 1 98 ? 2.690 7.301 -0.542 1.00 84.19 98 PRO A C 1
ATOM 734 O O . PRO A 1 98 ? 3.654 7.029 -1.258 1.00 84.19 98 PRO A O 1
ATOM 737 N N . ILE A 1 99 ? 2.481 8.535 -0.073 1.00 83.94 99 ILE A N 1
ATOM 738 C CA . ILE A 1 99 ? 3.358 9.671 -0.369 1.00 83.94 99 ILE A CA 1
ATOM 739 C C . ILE A 1 99 ? 4.632 9.580 0.471 1.00 83.94 99 ILE A C 1
ATOM 741 O O . ILE A 1 99 ? 5.729 9.719 -0.074 1.00 83.94 99 ILE A O 1
ATOM 745 N N . THR A 1 100 ? 4.515 9.301 1.768 1.00 84.69 100 THR A N 1
ATOM 746 C CA . THR A 1 100 ? 5.654 9.072 2.662 1.00 84.69 100 THR A CA 1
ATOM 747 C C . THR A 1 100 ? 6.449 7.858 2.216 1.00 84.69 100 THR A C 1
ATOM 749 O O . THR A 1 100 ? 7.669 7.962 2.089 1.00 84.69 100 THR A O 1
ATOM 752 N N . PHE A 1 101 ? 5.781 6.747 1.877 1.00 87.00 101 PHE A N 1
ATOM 753 C CA . PHE A 1 101 ? 6.452 5.580 1.302 1.00 87.00 101 PHE A CA 1
ATOM 754 C C . PHE A 1 101 ? 7.257 5.959 0.059 1.00 87.00 101 PHE A C 1
ATOM 756 O O . PHE A 1 101 ? 8.453 5.677 -0.018 1.00 87.00 101 PHE A O 1
ATOM 763 N N . ALA A 1 102 ? 6.627 6.646 -0.900 1.00 86.69 102 ALA A N 1
ATOM 764 C CA . ALA A 1 102 ? 7.297 7.046 -2.127 1.00 86.69 102 ALA A CA 1
ATOM 765 C C . ALA A 1 102 ? 8.456 8.017 -1.856 1.00 86.69 102 ALA A C 1
ATOM 767 O O . ALA A 1 102 ? 9.507 7.900 -2.470 1.00 86.69 102 ALA A O 1
ATOM 768 N N . THR A 1 103 ? 8.315 8.941 -0.910 1.00 84.50 103 THR A N 1
ATOM 769 C CA . THR A 1 103 ? 9.369 9.909 -0.569 1.00 84.50 103 THR A CA 1
ATOM 770 C C . THR A 1 103 ? 10.576 9.236 0.083 1.00 84.50 103 THR A C 1
ATOM 772 O O . THR A 1 103 ? 11.713 9.576 -0.238 1.00 84.50 103 THR A O 1
ATOM 775 N N . GLN A 1 104 ? 10.343 8.270 0.974 1.00 84.81 104 GLN A N 1
ATOM 776 C CA . GLN A 1 104 ? 11.403 7.590 1.719 1.00 84.81 104 GLN A CA 1
ATOM 777 C C . GLN A 1 104 ? 12.084 6.489 0.902 1.00 84.81 104 GLN A C 1
ATOM 779 O O . GLN A 1 104 ? 13.309 6.401 0.892 1.00 84.81 104 GLN A O 1
ATOM 784 N N . GLN A 1 105 ? 11.297 5.658 0.218 1.00 84.38 105 GLN A N 1
ATOM 785 C CA . GLN A 1 105 ? 11.785 4.444 -0.443 1.00 84.38 105 GLN A CA 1
ATOM 786 C C . GLN A 1 105 ? 12.003 4.633 -1.949 1.00 84.38 105 GLN A C 1
ATOM 788 O O . GLN A 1 105 ? 12.796 3.916 -2.555 1.00 84.38 105 GLN A O 1
ATOM 793 N N . LEU A 1 106 ? 11.316 5.599 -2.573 1.00 85.50 106 LEU A N 1
ATOM 794 C CA . LEU A 1 106 ? 11.298 5.805 -4.026 1.00 85.50 106 LEU A CA 1
ATOM 795 C C . LEU A 1 106 ? 11.445 7.288 -4.411 1.00 85.50 106 LEU A C 1
ATOM 797 O O . LEU A 1 106 ? 10.606 7.815 -5.151 1.00 85.50 106 LEU A O 1
ATOM 801 N N . PRO A 1 107 ? 12.503 7.990 -3.962 1.00 76.31 107 PRO A N 1
ATOM 802 C CA . PRO A 1 107 ? 12.601 9.446 -4.099 1.00 76.31 107 PRO A CA 1
ATOM 803 C C . PRO A 1 107 ? 12.495 9.933 -5.556 1.00 76.31 107 PRO A C 1
ATOM 805 O O . PRO A 1 107 ? 11.929 10.991 -5.817 1.00 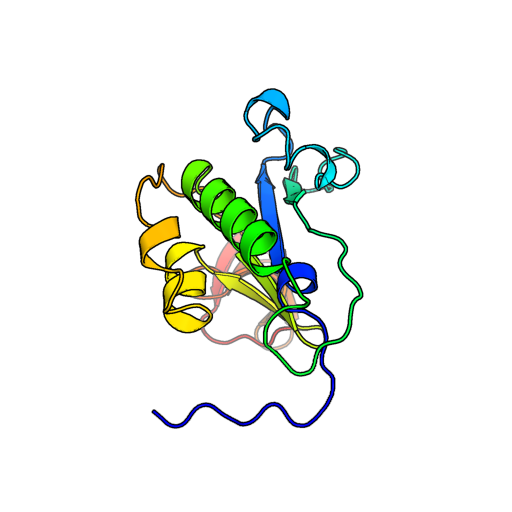76.31 107 PRO A O 1
ATOM 808 N N . GLY A 1 108 ? 12.947 9.132 -6.531 1.00 79.88 108 GLY A N 1
ATOM 809 C CA . GLY A 1 108 ? 12.808 9.438 -7.963 1.00 79.88 108 GLY A CA 1
ATOM 810 C C . GLY A 1 108 ? 11.372 9.374 -8.507 1.00 79.88 108 GLY A C 1
ATOM 811 O O . GLY A 1 108 ? 11.107 9.869 -9.599 1.00 79.88 108 GLY A O 1
ATOM 812 N N . MET A 1 109 ? 10.436 8.790 -7.758 1.00 80.12 109 MET A N 1
ATOM 813 C CA . MET A 1 109 ? 9.047 8.548 -8.168 1.00 80.12 109 MET A CA 1
ATOM 814 C C . MET A 1 109 ? 8.030 9.297 -7.301 1.00 80.12 109 MET A C 1
ATOM 816 O O . MET A 1 109 ? 6.865 9.383 -7.686 1.00 80.12 109 MET A O 1
ATOM 820 N N . ALA A 1 110 ? 8.455 9.871 -6.171 1.00 83.00 110 ALA A N 1
ATOM 821 C CA . ALA A 1 110 ? 7.587 10.558 -5.213 1.00 83.00 110 ALA A CA 1
ATOM 822 C C . ALA A 1 110 ? 6.697 11.627 -5.868 1.00 83.00 110 ALA A C 1
ATOM 824 O O . ALA A 1 110 ? 5.480 11.612 -5.694 1.00 83.00 110 ALA A O 1
ATOM 825 N N . HIS A 1 111 ? 7.280 12.478 -6.718 1.00 79.31 111 HIS A N 1
ATOM 826 C CA . HIS A 1 111 ? 6.559 13.537 -7.436 1.00 79.31 111 HIS A CA 1
ATOM 827 C C . HIS A 1 111 ? 5.432 13.023 -8.355 1.00 79.31 111 HIS A C 1
ATOM 829 O O . HIS A 1 111 ? 4.491 13.748 -8.669 1.00 79.31 111 HIS A O 1
ATOM 835 N N . LEU A 1 112 ? 5.509 11.765 -8.800 1.00 79.69 112 LEU A N 1
ATOM 836 C CA . LEU A 1 112 ? 4.490 11.151 -9.650 1.00 79.69 112 LEU A CA 1
ATOM 837 C C . LEU A 1 112 ? 3.300 10.635 -8.838 1.00 79.69 112 LEU A C 1
ATOM 839 O O . LEU A 1 112 ? 2.212 10.495 -9.392 1.00 79.69 112 LEU A O 1
ATOM 843 N N . VAL A 1 113 ? 3.497 10.338 -7.554 1.00 80.81 113 VAL A N 1
ATOM 844 C CA . VAL A 1 113 ? 2.453 9.854 -6.638 1.00 80.81 113 VAL A CA 1
ATOM 845 C C . VAL A 1 113 ? 1.698 11.028 -6.004 1.00 80.81 113 VAL A C 1
ATOM 847 O O . VAL A 1 113 ? 0.492 10.944 -5.791 1.00 80.81 113 VAL A O 1
ATOM 850 N N . THR A 1 114 ? 2.373 12.157 -5.774 1.00 71.38 114 THR A N 1
ATOM 851 C CA . THR A 1 114 ? 1.819 13.344 -5.095 1.00 71.38 114 THR A CA 1
ATOM 852 C C . THR A 1 114 ? 0.890 14.211 -5.945 1.00 71.38 114 THR A C 1
ATOM 854 O O . THR A 1 114 ? 0.287 15.144 -5.425 1.00 71.38 114 THR A O 1
ATOM 857 N N . SER A 1 115 ? 0.755 13.936 -7.243 1.00 64.19 115 SER A N 1
ATOM 858 C CA . SER A 1 115 ? 0.097 14.848 -8.187 1.00 64.19 115 SER A CA 1
ATOM 859 C C . SER A 1 115 ? -1.439 14.864 -8.124 1.00 64.19 115 SER A C 1
ATOM 861 O O . SER A 1 115 ? -2.029 15.752 -8.735 1.00 64.19 115 SER A O 1
ATOM 863 N N . ASN A 1 116 ? -2.106 13.943 -7.402 1.00 57.69 116 ASN A N 1
ATOM 864 C CA . ASN A 1 116 ? -3.575 13.973 -7.260 1.00 57.69 116 ASN A CA 1
ATOM 865 C C . ASN A 1 116 ? -4.161 13.142 -6.079 1.00 57.69 116 ASN A C 1
ATOM 867 O O . ASN A 1 116 ? -4.941 12.213 -6.322 1.00 57.69 116 ASN A O 1
ATOM 871 N N . PRO A 1 117 ? -3.802 13.401 -4.806 1.00 57.97 117 PRO A N 1
ATOM 872 C CA . PRO A 1 117 ? -4.367 12.660 -3.675 1.00 57.97 117 PRO A CA 1
ATOM 873 C C . PRO A 1 117 ? -5.837 13.042 -3.406 1.00 57.97 117 PRO A C 1
ATOM 875 O O . PRO A 1 117 ? -6.187 14.222 -3.419 1.00 57.97 117 PRO A O 1
ATOM 878 N N . LYS A 1 118 ? -6.697 12.056 -3.108 1.00 55.03 118 LYS A N 1
ATOM 879 C CA . LYS A 1 118 ? -7.970 12.299 -2.396 1.00 55.03 118 LYS A CA 1
ATOM 880 C C . LYS A 1 118 ? -7.767 11.997 -0.907 1.00 55.03 118 LYS A C 1
ATOM 882 O O . LYS A 1 118 ? -6.811 11.320 -0.544 1.00 55.03 118 LYS A O 1
ATOM 887 N N . GLY A 1 119 ? -8.631 12.547 -0.050 1.00 52.56 119 GLY A N 1
ATOM 888 C CA . GLY A 1 119 ? -8.549 12.412 1.411 1.00 52.56 119 GLY A CA 1
ATOM 889 C C . GLY A 1 119 ? -8.323 10.973 1.903 1.00 52.56 119 GLY A C 1
ATOM 890 O O . GLY A 1 119 ? -8.710 10.013 1.245 1.00 52.56 119 GLY A O 1
ATOM 891 N N . ARG A 1 120 ? -7.662 10.852 3.059 1.00 52.50 120 ARG A N 1
ATOM 892 C CA . ARG A 1 120 ? -7.090 9.614 3.614 1.00 52.50 120 ARG A CA 1
ATOM 893 C C . ARG A 1 120 ? -8.163 8.659 4.164 1.00 52.50 120 ARG A C 1
ATOM 895 O O . ARG A 1 120 ? -8.966 9.056 5.002 1.00 52.50 120 ARG A O 1
ATOM 902 N N . VAL A 1 121 ? -8.098 7.392 3.764 1.00 53.88 121 VAL A N 1
ATOM 903 C CA . VAL A 1 121 ? -8.816 6.238 4.324 1.00 53.88 121 VAL A CA 1
ATOM 904 C C . VAL A 1 121 ? -7.756 5.219 4.754 1.00 53.88 121 VAL A C 1
ATOM 906 O O . VAL A 1 121 ? -7.316 4.378 3.978 1.00 53.88 121 VAL A O 1
ATOM 909 N N . THR A 1 122 ? -7.264 5.327 5.987 1.00 51.72 122 THR A N 1
ATOM 910 C CA . THR A 1 122 ? -6.274 4.372 6.508 1.00 51.72 122 THR A CA 1
ATOM 911 C C . THR A 1 122 ? -6.951 3.075 6.929 1.00 51.72 122 THR A C 1
ATOM 913 O O . THR A 1 122 ? -7.809 3.119 7.814 1.00 51.72 122 THR A O 1
ATOM 916 N N . LYS A 1 123 ? -6.508 1.923 6.398 1.00 49.06 123 LYS A N 1
ATOM 917 C CA . LYS A 1 123 ? -6.756 0.640 7.068 1.00 49.06 123 LYS A CA 1
ATOM 918 C C . LYS A 1 123 ? -5.960 0.668 8.356 1.00 49.06 123 LYS A C 1
ATOM 920 O O . LYS A 1 123 ? -4.730 0.622 8.358 1.00 49.06 123 LYS A O 1
ATOM 925 N N . SER A 1 124 ? -6.668 0.794 9.464 1.00 54.53 124 SER A N 1
ATOM 926 C CA . SER A 1 124 ? -6.102 0.589 10.779 1.00 54.53 124 SER A CA 1
ATOM 927 C C . SER A 1 124 ? -5.717 -0.894 10.833 1.00 54.53 124 SER A C 1
ATOM 929 O O . SER A 1 124 ? -6.559 -1.777 10.968 1.00 54.53 124 SER A O 1
ATOM 931 N N . SER A 1 125 ? -4.442 -1.192 10.557 1.00 53.34 125 SER A N 1
ATOM 932 C CA . SER A 1 125 ? -3.961 -2.573 10.503 1.00 53.34 125 SER A CA 1
ATOM 933 C C . SER A 1 125 ? -4.193 -3.173 11.882 1.00 53.34 125 SER A C 1
ATOM 935 O O . SER A 1 125 ? -3.550 -2.742 12.843 1.00 53.34 125 SER A O 1
ATOM 937 N N . LYS A 1 126 ? -5.160 -4.090 11.996 1.00 59.84 126 LYS A N 1
ATOM 938 C CA . LYS A 1 126 ? -5.348 -4.877 13.207 1.00 59.84 126 LYS A CA 1
ATOM 939 C C . LYS A 1 126 ? -4.085 -5.704 13.390 1.00 59.84 126 LYS A C 1
ATOM 941 O O . LYS A 1 126 ? -3.787 -6.580 12.586 1.00 59.84 126 LYS A O 1
ATOM 946 N N . VAL A 1 127 ? -3.306 -5.351 14.394 1.00 66.62 127 VAL A N 1
ATOM 947 C CA . VAL A 1 127 ? -2.093 -6.042 14.793 1.00 66.62 127 VAL A CA 1
ATOM 948 C C . VAL A 1 127 ? -2.295 -6.603 16.185 1.00 66.62 127 VAL A C 1
ATOM 950 O O . VAL A 1 127 ? -3.018 -6.047 17.019 1.00 66.62 127 VAL A O 1
ATOM 953 N N . THR A 1 128 ? -1.633 -7.716 16.444 1.00 72.25 128 THR A N 1
ATOM 954 C CA . THR A 1 128 ? -1.563 -8.288 17.775 1.00 72.25 128 THR A CA 1
ATOM 955 C C . THR A 1 128 ? -0.335 -7.712 18.466 1.00 72.25 128 THR A C 1
ATOM 957 O O . THR A 1 128 ? 0.786 -7.816 17.973 1.00 72.25 128 THR A O 1
ATOM 960 N N . ALA A 1 129 ? -0.534 -7.053 19.603 1.00 70.31 129 ALA A N 1
ATOM 961 C CA . ALA A 1 129 ? 0.556 -6.468 20.365 1.00 70.31 129 ALA A CA 1
ATOM 962 C C . ALA A 1 129 ? 0.429 -6.804 21.847 1.00 70.31 129 ALA A C 1
ATOM 964 O O . ALA A 1 129 ? -0.656 -6.860 22.430 1.00 70.31 129 ALA A O 1
ATOM 965 N N . LYS A 1 130 ? 1.576 -7.003 22.481 1.00 78.38 130 LYS A N 1
ATOM 966 C CA . LYS A 1 130 ? 1.707 -7.174 23.916 1.00 78.38 130 LYS A CA 1
ATOM 967 C C . LYS A 1 130 ? 1.795 -5.806 24.584 1.00 78.38 130 LYS A C 1
ATOM 969 O O . LYS A 1 130 ? 2.712 -5.032 24.312 1.00 78.38 130 LYS A O 1
ATOM 974 N N . VAL A 1 131 ? 0.855 -5.528 25.481 1.00 82.81 131 VAL A N 1
ATOM 975 C CA . VAL A 1 131 ? 0.814 -4.326 26.319 1.00 82.81 131 VAL A CA 1
ATOM 976 C C . VAL A 1 131 ? 0.972 -4.767 27.773 1.00 82.81 131 VAL A C 1
ATOM 978 O O . VAL A 1 131 ? 0.083 -5.378 28.376 1.00 82.81 131 VAL A O 1
ATOM 981 N N . GLY A 1 132 ? 2.154 -4.515 28.337 1.00 84.12 132 GLY A N 1
ATOM 982 C CA . GLY A 1 132 ? 2.542 -5.053 29.640 1.00 84.12 132 GLY A CA 1
ATOM 983 C C . GLY A 1 132 ? 2.618 -6.586 29.624 1.00 84.12 132 GLY A C 1
ATOM 984 O O . GLY A 1 132 ? 3.403 -7.176 28.883 1.00 84.12 132 GLY A O 1
ATOM 985 N N . ARG A 1 133 ? 1.814 -7.254 30.461 1.00 83.12 133 ARG A N 1
ATOM 986 C CA . ARG A 1 133 ? 1.788 -8.728 30.563 1.00 83.12 133 ARG A CA 1
ATOM 987 C C . ARG A 1 133 ? 0.771 -9.397 29.628 1.00 83.12 133 ARG A C 1
ATOM 989 O O . ARG A 1 133 ? 0.778 -10.619 29.519 1.00 83.12 133 ARG A O 1
ATOM 996 N N . TRP A 1 134 ? -0.077 -8.618 28.966 1.00 87.50 134 TRP A N 1
ATOM 997 C CA . TRP A 1 134 ? -1.228 -9.112 28.215 1.00 87.50 134 TRP A CA 1
ATOM 998 C C . TRP A 1 134 ? -1.069 -8.847 26.724 1.00 87.50 134 TRP A C 1
ATOM 1000 O O . TRP A 1 134 ? -0.452 -7.859 26.334 1.00 87.50 134 TRP A O 1
ATOM 1010 N N . THR A 1 135 ? -1.642 -9.722 25.907 1.00 85.19 135 THR A N 1
ATOM 1011 C CA . THR A 1 135 ? -1.696 -9.568 24.453 1.00 85.19 135 THR A CA 1
ATOM 1012 C C . THR A 1 135 ? -3.079 -9.073 24.055 1.00 85.19 135 THR A C 1
ATOM 1014 O O . THR A 1 135 ? -4.080 -9.597 24.543 1.00 85.19 135 THR A O 1
ATOM 1017 N N . TYR A 1 136 ? -3.125 -8.074 23.182 1.00 82.75 136 TYR A N 1
ATOM 1018 C CA . TYR A 1 136 ? -4.353 -7.481 22.676 1.00 82.75 136 TYR A CA 1
ATOM 1019 C C . TYR A 1 136 ? -4.305 -7.398 21.156 1.00 82.75 136 TYR A C 1
ATOM 1021 O O . TYR A 1 136 ? -3.240 -7.213 20.568 1.00 82.75 136 TYR A O 1
ATOM 1029 N N . GLU A 1 137 ? -5.471 -7.508 20.532 1.00 78.75 137 GLU A N 1
ATOM 1030 C CA . GLU A 1 137 ? -5.666 -7.112 19.144 1.00 78.75 137 GLU A CA 1
ATOM 1031 C C . GLU A 1 137 ? -6.105 -5.650 19.124 1.00 78.75 137 GLU A C 1
ATOM 1033 O O . GLU A 1 137 ? -6.937 -5.211 19.925 1.00 78.75 137 GLU A O 1
ATOM 1038 N N . GLY A 1 138 ? -5.502 -4.877 18.238 1.00 78.50 138 GLY A N 1
ATOM 1039 C CA . GLY A 1 138 ? -5.734 -3.449 18.163 1.00 78.50 138 GLY A CA 1
ATOM 1040 C C . GLY A 1 138 ? -5.111 -2.877 16.911 1.00 78.50 138 GLY A C 1
ATOM 1041 O O . GLY A 1 138 ? -4.581 -3.603 16.084 1.00 78.50 138 GLY A O 1
ATOM 1042 N N . THR A 1 139 ? -5.160 -1.571 16.745 1.00 73.25 139 THR A N 1
ATOM 1043 C CA . THR A 1 139 ? -4.686 -0.913 15.536 1.00 73.25 139 THR A CA 1
ATOM 1044 C C . THR A 1 139 ? -3.590 0.080 15.846 1.00 73.25 139 THR A C 1
ATOM 1046 O O . THR A 1 139 ? -3.699 0.845 16.806 1.00 73.25 139 THR A O 1
ATOM 1049 N N . ILE A 1 140 ? -2.546 0.114 15.020 1.00 69.19 140 ILE A N 1
ATOM 1050 C CA . ILE A 1 140 ? -1.502 1.133 15.149 1.00 69.19 140 ILE A CA 1
ATOM 1051 C C . ILE A 1 140 ? -2.043 2.463 14.618 1.00 69.19 140 ILE A C 1
ATOM 1053 O O . ILE A 1 140 ? -2.498 2.559 13.480 1.00 69.19 140 ILE A O 1
ATOM 1057 N N . THR A 1 141 ? -1.987 3.485 15.463 1.00 64.56 141 THR A N 1
ATOM 1058 C CA . THR A 1 141 ? -2.321 4.877 15.150 1.00 64.56 141 THR A CA 1
ATOM 1059 C C . THR A 1 141 ? -1.078 5.749 15.330 1.00 64.56 141 THR A C 1
ATOM 1061 O O . THR A 1 141 ? -0.089 5.311 15.918 1.00 64.56 141 THR A O 1
ATOM 1064 N N . GLU A 1 142 ? -1.128 7.008 14.891 1.00 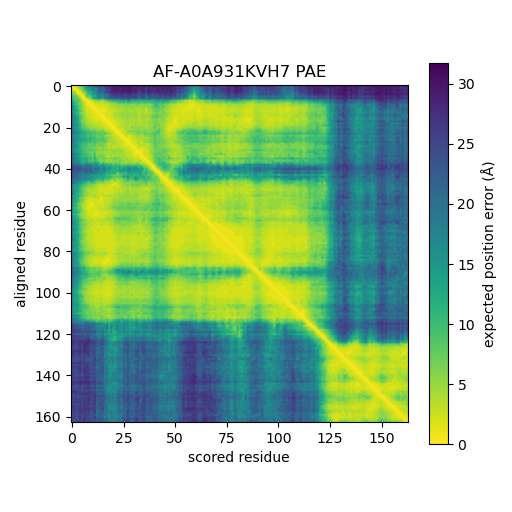55.16 142 GLU A N 1
ATOM 1065 C CA . GLU A 1 142 ? -0.031 7.970 15.101 1.00 55.16 142 GLU A CA 1
ATOM 1066 C C . GLU A 1 142 ? 0.268 8.222 16.594 1.00 55.16 142 GLU A C 1
ATOM 1068 O O . GLU A 1 142 ? 1.391 8.570 16.948 1.00 55.16 142 GLU A O 1
ATOM 1073 N N . ALA A 1 143 ? -0.706 7.989 17.483 1.00 62.72 143 ALA A N 1
ATOM 1074 C CA . ALA A 1 143 ? -0.565 8.150 18.932 1.00 62.72 143 ALA A CA 1
ATOM 1075 C C . ALA A 1 143 ? -0.067 6.883 19.662 1.00 62.72 143 ALA A C 1
ATOM 1077 O O . ALA A 1 143 ? 0.213 6.937 20.861 1.00 62.72 143 ALA A O 1
ATOM 1078 N N . GLY A 1 144 ? 0.031 5.741 18.971 1.00 68.75 144 GLY A N 1
ATOM 1079 C CA . GLY A 1 144 ? 0.402 4.448 19.552 1.00 68.75 144 GLY A CA 1
ATOM 1080 C C . GLY A 1 144 ? -0.550 3.315 19.163 1.00 68.75 144 GLY A C 1
ATOM 1081 O O . GLY A 1 144 ? -1.347 3.430 18.231 1.00 68.75 144 GLY A O 1
ATOM 1082 N N . PHE A 1 145 ? -0.470 2.198 19.882 1.00 75.69 145 PHE A N 1
ATOM 1083 C CA . PHE A 1 145 ? -1.304 1.020 19.651 1.00 75.69 145 PHE A CA 1
ATOM 1084 C C . PHE A 1 145 ? -2.661 1.166 20.356 1.00 75.69 145 PHE A C 1
ATOM 1086 O O . PHE A 1 145 ? -2.727 1.161 21.586 1.00 75.69 145 PHE A O 1
ATOM 1093 N N . ALA A 1 146 ? -3.740 1.317 19.588 1.00 81.69 146 ALA A N 1
ATOM 1094 C CA . ALA A 1 146 ? -5.106 1.436 20.090 1.00 81.69 146 ALA A CA 1
ATOM 1095 C C . ALA A 1 146 ? -5.763 0.054 20.215 1.00 81.69 146 ALA A C 1
ATOM 1097 O O . ALA A 1 146 ? -5.873 -0.649 19.220 1.00 81.69 146 ALA A O 1
ATOM 1098 N N . TYR A 1 147 ? -6.224 -0.339 21.400 1.00 84.44 147 TYR A N 1
ATOM 1099 C CA . TYR A 1 147 ? -6.814 -1.657 21.660 1.00 84.44 147 TYR A CA 1
ATOM 1100 C C . TYR A 1 147 ? -8.050 -1.570 22.554 1.00 84.44 147 TYR A C 1
ATOM 1102 O O . TYR A 1 147 ? -8.219 -0.616 23.317 1.00 84.44 147 TYR A O 1
ATOM 1110 N N . THR A 1 148 ? -8.907 -2.589 22.489 1.00 86.19 148 THR A N 1
ATOM 1111 C CA . THR A 1 148 ? -10.058 -2.726 23.390 1.00 86.19 148 THR A CA 1
ATOM 1112 C C . THR A 1 148 ? -9.635 -3.473 24.653 1.00 86.19 148 THR A C 1
ATOM 1114 O O . THR A 1 148 ? -9.177 -4.615 24.599 1.00 86.19 148 THR A O 1
ATOM 1117 N N . ALA A 1 149 ? -9.761 -2.825 25.808 1.00 80.69 149 ALA A N 1
ATOM 1118 C CA . ALA A 1 149 ? -9.490 -3.436 27.103 1.00 80.69 149 ALA A CA 1
ATOM 1119 C C . ALA A 1 149 ? -10.662 -4.328 27.560 1.00 80.69 149 ALA A C 1
ATOM 1121 O O . ALA A 1 149 ? -11.769 -4.261 27.030 1.00 80.69 149 ALA A O 1
ATOM 1122 N N . LYS A 1 150 ? -10.434 -5.171 28.578 1.00 77.75 150 LYS A N 1
ATOM 1123 C CA . LYS A 1 150 ? -11.456 -6.091 29.128 1.00 77.75 150 LYS A CA 1
ATOM 1124 C C . LYS A 1 150 ? -12.724 -5.399 29.642 1.00 77.75 150 LYS A C 1
ATOM 1126 O O . LYS A 1 150 ? -13.757 -6.044 29.751 1.00 77.75 150 LYS A O 1
ATOM 1131 N N . ASP A 1 151 ? -12.625 -4.119 29.980 1.00 80.75 151 ASP A N 1
ATOM 1132 C CA . ASP A 1 151 ? -13.735 -3.268 30.418 1.00 80.75 151 ASP A CA 1
ATOM 1133 C C . ASP A 1 151 ? -14.557 -2.704 29.237 1.00 80.75 151 ASP A C 1
ATOM 1135 O O . ASP A 1 151 ? -15.493 -1.939 29.453 1.00 80.75 151 ASP A O 1
ATOM 1139 N N . GLY A 1 152 ? -14.217 -3.066 27.993 1.00 77.62 152 GLY A N 1
ATOM 1140 C CA . GLY A 1 152 ? -14.857 -2.573 26.772 1.00 77.62 152 GLY A CA 1
ATOM 1141 C C . GLY A 1 152 ? -14.377 -1.188 26.331 1.00 77.62 152 GLY A C 1
ATOM 1142 O O . GLY A 1 152 ? -14.820 -0.689 25.299 1.00 77.62 152 GLY A O 1
ATOM 1143 N N . SER A 1 153 ? -13.462 -0.555 27.072 1.00 81.81 153 SER A N 1
ATOM 1144 C CA . SER A 1 153 ? -12.940 0.767 26.722 1.00 81.81 153 SER A CA 1
ATOM 1145 C C . SER A 1 153 ? -11.813 0.685 25.689 1.00 81.81 153 SER A C 1
ATOM 1147 O O . SER A 1 153 ? -10.994 -0.236 25.700 1.00 81.81 153 SER A O 1
ATOM 1149 N N . THR A 1 154 ? -11.751 1.672 24.790 1.00 84.25 154 THR A N 1
ATOM 1150 C CA . THR A 1 154 ? -10.628 1.823 23.851 1.00 84.25 154 THR A CA 1
ATOM 1151 C C . THR A 1 154 ? -9.480 2.544 24.553 1.00 84.25 154 THR A C 1
ATOM 1153 O O . THR A 1 154 ? -9.670 3.643 25.076 1.00 84.25 154 THR A O 1
ATOM 1156 N N . LYS A 1 155 ? -8.288 1.940 24.567 1.00 86.44 155 LYS A N 1
ATOM 1157 C CA . LYS A 1 155 ? -7.070 2.504 25.170 1.00 86.44 155 LYS A CA 1
ATOM 1158 C C . LYS A 1 155 ? -5.959 2.602 24.137 1.00 86.44 155 LYS A C 1
ATOM 1160 O O . LYS A 1 155 ? -5.846 1.743 23.273 1.00 86.44 155 LYS A O 1
ATOM 1165 N N . ILE A 1 156 ? -5.122 3.629 24.257 1.00 85.44 156 ILE A N 1
ATOM 1166 C CA . ILE A 1 156 ? -3.936 3.820 23.414 1.00 85.44 156 ILE A CA 1
ATOM 1167 C C . ILE A 1 156 ? -2.698 3.545 24.269 1.00 85.44 156 ILE A C 1
ATOM 1169 O O . ILE A 1 156 ? -2.499 4.183 25.302 1.00 85.44 156 ILE A O 1
ATOM 1173 N N . ALA A 1 157 ? -1.882 2.577 23.856 1.00 81.94 157 ALA A N 1
ATOM 1174 C CA . ALA A 1 157 ? -0.599 2.268 24.471 1.00 81.94 157 ALA A CA 1
ATOM 1175 C C . ALA A 1 157 ? 0.548 2.878 23.660 1.00 81.94 157 ALA A C 1
ATOM 1177 O O . ALA A 1 157 ? 0.726 2.577 22.481 1.00 81.94 157 ALA A O 1
ATOM 1178 N N . SER A 1 158 ? 1.367 3.687 24.327 1.00 76.19 158 SER A N 1
ATOM 1179 C CA . SER A 1 158 ? 2.629 4.209 23.792 1.00 76.19 158 SER A CA 1
ATOM 1180 C C . SER A 1 158 ? 3.800 3.229 23.956 1.00 76.19 158 SER A C 1
ATOM 1182 O O . SER A 1 158 ? 4.773 3.321 23.217 1.00 76.19 158 SER A O 1
ATOM 1184 N N . ALA A 1 159 ? 3.695 2.260 24.875 1.00 74.31 159 ALA A N 1
ATOM 1185 C CA . ALA A 1 159 ? 4.658 1.173 25.057 1.00 74.31 159 ALA A CA 1
ATOM 1186 C C . ALA A 1 159 ? 3.994 -0.183 24.770 1.00 74.31 159 ALA A C 1
ATOM 1188 O O . ALA A 1 159 ? 3.107 -0.620 25.509 1.00 74.31 159 ALA A O 1
ATOM 1189 N N . TYR A 1 160 ? 4.420 -0.839 23.693 1.00 79.69 160 TYR A N 1
ATOM 1190 C CA . TYR A 1 160 ? 3.916 -2.141 23.262 1.00 79.69 160 TYR A CA 1
ATOM 1191 C C . TYR A 1 160 ? 4.994 -2.916 22.501 1.00 79.69 160 TYR A C 1
ATOM 1193 O O . TYR A 1 160 ? 5.966 -2.343 22.010 1.00 79.69 160 TYR A O 1
ATOM 1201 N N . THR A 1 161 ? 4.820 -4.229 22.405 1.00 70.44 161 THR A N 1
ATOM 1202 C CA . THR A 1 161 ? 5.671 -5.104 21.590 1.00 70.44 161 THR A CA 1
ATOM 1203 C C . THR A 1 161 ? 4.784 -5.870 20.629 1.00 70.44 161 THR A C 1
ATOM 1205 O O . THR A 1 161 ? 3.872 -6.560 21.073 1.00 70.44 161 THR A O 1
ATOM 1208 N N . LEU A 1 162 ? 5.017 -5.726 19.327 1.00 66.81 162 LEU A N 1
ATOM 1209 C CA . LEU A 1 162 ? 4.295 -6.497 18.314 1.00 66.81 162 LEU A CA 1
ATOM 1210 C C . LEU A 1 162 ? 4.638 -7.986 18.460 1.00 66.81 162 LEU A C 1
ATOM 1212 O O . LEU A 1 162 ? 5.781 -8.317 18.788 1.00 66.81 162 LEU A O 1
ATOM 1216 N N . VAL A 1 163 ? 3.629 -8.843 18.300 1.00 64.44 163 VAL A N 1
ATOM 1217 C CA . VAL A 1 163 ? 3.724 -10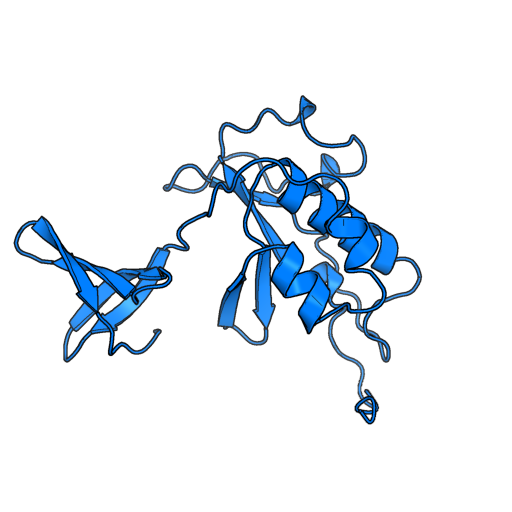.305 18.447 1.00 64.44 163 VAL A CA 1
ATOM 1218 C C . VAL A 1 163 ? 3.586 -10.963 17.087 1.00 64.44 163 VAL A C 1
ATOM 1220 O O . VAL A 1 163 ? 2.697 -10.519 16.329 1.00 64.44 163 VAL A O 1
#

Foldseek 3Di:
DDPDQLPDWDFAQQQQKKWKAFLPPDLVVADPVFSVQWDPSPADVVRITIGGPNGRDTDSDNHDPPSVVVLLSRLLVCQARLIWMWGHDPNDTDTDRSLVCCVPPPVVRSVSNPPDGDHHDYPQPFFWKADPNDIFTAGQDPQATWGQDPVRDIDHDPDIGTD

Radius of gyration: 17.04 Å; Cα contacts (8 Å, |Δi|>4): 298; chains: 1; bounding box: 43×28×46 Å

pLDDT: mean 76.2, std 12.15, range [38.53, 91.5]

Mean predicted aligned error: 12.05 Å

Sequence (163 aa):
MTSTKIREP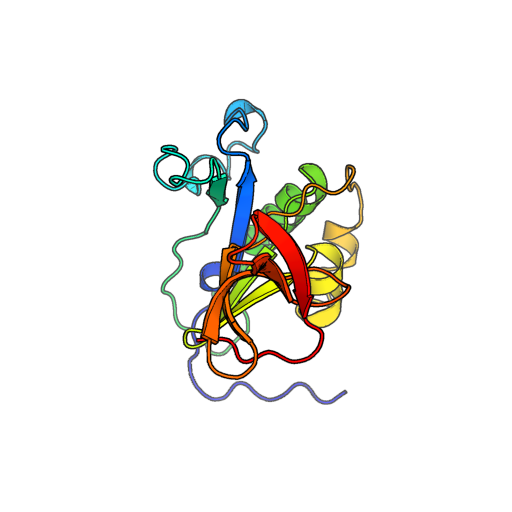HPCLCGQIRIDIPGDTDPKTLPASQRGYLDDPTADEAGWTYLQTECTAETRRLFAPGHDARTKGLLQTAARLGASVTVLDGGMAHSTDPITFATQQLPGMAHLVTSNPKGRVTKSSKVTAKVGRWTYEGTITEAGFAYTAKDGSTKIASAYTLV

Secondary structure (DSSP, 8-state):
-------S-EE-GGGSEEEEEETT--GGGS-GGGGGGB--S---TTSEEEEE-----EESSSS-TT-HHHHHHHHHHHHHHTPEEEEEETTEEEEE-HHHHHHHH-TTTHHHHTTSPPPP-----EEEEEETTEEEEEEEETTEEEEE-TTS-EEEESS-EE-

Solvent-accessible surface area (backbone atoms only — not comparable to full-atom values): 9183 Å² total; per-residue (Å²): 135,85,78,78,78,62,82,57,74,37,71,16,48,43,37,31,36,37,31,38,39,62,34,83,59,59,65,81,80,44,57,81,90,48,52,84,24,49,52,76,70,69,33,45,102,86,47,36,30,44,38,38,69,80,43,82,51,68,18,59,47,72,43,43,94,77,36,56,62,55,42,50,52,51,35,33,49,23,23,47,62,13,17,23,32,32,37,57,54,99,89,46,77,49,77,41,51,34,54,60,47,24,50,74,78,34,61,94,51,21,76,73,35,61,74,63,62,40,75,80,44,69,64,61,53,75,41,47,29,30,49,86,96,43,76,41,62,25,25,64,49,99,81,27,42,34,29,66,46,98,84,72,46,81,44,70,37,80,66,68,43,82,108